Protein AF-A0A441HS39-F1 (afdb_monomer)

Sequence (105 aa):
MRHSARLLASATALLLAGSTGFAADIIGEPAVNYCRTVGTSDLVLTDNIVELKDRVVKLMDESVAVANSPEWINSSRPAFVWASEAKVACGKAYGYLKTNYKDED

Mean predicted aligned error: 15.03 Å

Secondary structure (DSSP, 8-state):
--------------S--------S--TTS-----S--PPSPGGGG---HHHHHHHHHHHHHHHHHHHT-TTTTT--SHHHHHHHHHHHHHHHHHHHHHH-PPPP-

Structure (mmCIF, N/CA/C/O backbone):
data_AF-A0A441HS39-F1
#
_entry.id   AF-A0A441HS39-F1
#
loop_
_atom_site.group_PDB
_atom_site.id
_atom_site.type_symbol
_atom_site.label_atom_id
_atom_site.label_alt_id
_atom_site.label_comp_id
_atom_site.label_asym_id
_atom_site.label_entity_id
_atom_site.label_seq_id
_atom_site.pdbx_PDB_ins_code
_atom_site.Cartn_x
_atom_site.Cartn_y
_atom_site.Cartn_z
_atom_site.occupancy
_atom_site.B_iso_or_equiv
_atom_site.auth_seq_id
_atom_site.auth_comp_id
_atom_site.auth_asym_id
_atom_site.auth_atom_id
_atom_site.pdbx_PDB_model_num
ATOM 1 N N . MET A 1 1 ? 31.349 36.578 -64.474 1.00 41.34 1 MET A N 1
ATOM 2 C CA . MET A 1 1 ? 31.083 35.503 -63.489 1.00 41.34 1 MET A CA 1
ATOM 3 C C . MET A 1 1 ? 30.072 36.066 -62.483 1.00 41.34 1 MET A C 1
ATOM 5 O O . MET A 1 1 ? 30.480 36.757 -61.571 1.00 41.34 1 MET A O 1
ATOM 9 N N . ARG A 1 2 ? 28.779 36.227 -62.787 1.00 39.16 2 ARG A N 1
ATOM 10 C CA . ARG A 1 2 ? 27.661 35.267 -62.897 1.00 39.16 2 ARG A CA 1
ATOM 11 C C . ARG A 1 2 ? 27.446 34.387 -61.647 1.00 39.16 2 ARG A C 1
ATOM 13 O O . ARG A 1 2 ? 28.220 33.472 -61.406 1.00 39.16 2 ARG A O 1
ATOM 20 N N . HIS A 1 3 ? 26.321 34.679 -60.982 1.00 41.00 3 HIS A N 1
ATOM 21 C CA . HIS A 1 3 ? 25.547 33.904 -59.999 1.00 41.00 3 HIS A CA 1
ATOM 22 C C . HIS A 1 3 ? 25.803 34.142 -58.504 1.00 41.00 3 HIS A C 1
ATOM 24 O O . HIS A 1 3 ? 26.367 33.325 -57.784 1.00 41.00 3 HIS A O 1
ATOM 30 N N . SER A 1 4 ? 25.212 35.246 -58.036 1.00 50.69 4 SER A N 1
ATOM 31 C CA . SER A 1 4 ? 24.341 35.278 -56.857 1.00 50.69 4 SER A CA 1
ATOM 32 C C . SER A 1 4 ? 23.592 33.952 -56.676 1.00 50.69 4 SER A C 1
ATOM 34 O O . SER A 1 4 ? 22.813 33.596 -57.555 1.00 50.69 4 SER A O 1
ATOM 36 N N . ALA A 1 5 ? 23.828 33.239 -55.572 1.00 47.25 5 ALA A N 1
ATOM 37 C CA . ALA A 1 5 ? 22.909 32.265 -54.967 1.00 47.25 5 ALA A CA 1
ATOM 38 C C . ALA A 1 5 ? 23.621 31.517 -53.831 1.00 47.25 5 ALA A C 1
ATOM 40 O O . ALA A 1 5 ? 24.098 30.400 -54.006 1.00 47.25 5 ALA A O 1
ATOM 41 N N . ARG A 1 6 ? 23.660 32.107 -52.637 1.00 44.09 6 ARG A N 1
ATOM 42 C CA . ARG A 1 6 ? 23.579 31.312 -51.401 1.00 44.09 6 ARG A CA 1
ATOM 43 C C . ARG A 1 6 ? 22.515 31.936 -50.511 1.00 44.09 6 ARG A C 1
ATOM 45 O O . ARG A 1 6 ? 22.770 32.442 -49.428 1.00 44.09 6 ARG A O 1
ATOM 52 N N . LEU A 1 7 ? 21.311 31.962 -51.081 1.00 45.34 7 LEU A N 1
ATOM 53 C CA . LEU A 1 7 ? 20.066 32.078 -50.343 1.00 45.34 7 LEU A CA 1
ATOM 54 C C . LEU A 1 7 ? 19.982 30.889 -49.379 1.00 45.34 7 LEU A C 1
ATOM 56 O O . LEU A 1 7 ? 20.108 29.744 -49.801 1.00 45.34 7 LEU A O 1
ATOM 60 N N . LEU A 1 8 ? 19.788 31.208 -48.101 1.00 50.69 8 LEU A N 1
ATOM 61 C CA . LEU A 1 8 ? 18.727 30.637 -47.270 1.00 50.69 8 LEU A CA 1
ATOM 62 C C . LEU A 1 8 ? 18.460 29.137 -47.475 1.00 50.69 8 LEU A C 1
ATOM 64 O O . LEU A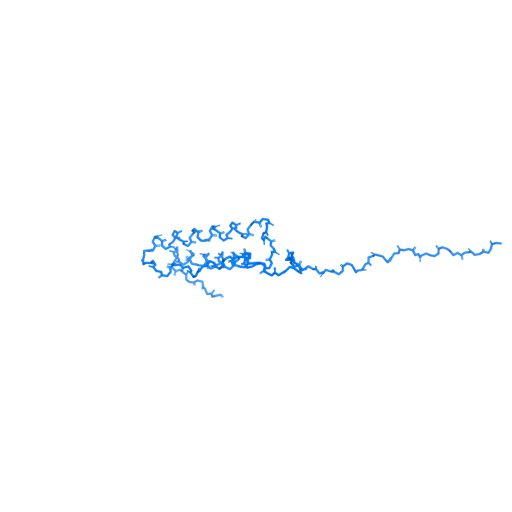 1 8 ? 17.504 28.750 -48.136 1.00 50.69 8 LEU A O 1
ATOM 68 N N . ALA A 1 9 ? 19.269 28.299 -46.843 1.00 50.31 9 ALA A N 1
ATOM 69 C CA . ALA A 1 9 ? 18.889 26.943 -46.461 1.00 50.31 9 ALA A CA 1
ATOM 70 C C . ALA A 1 9 ? 19.878 26.532 -45.370 1.00 50.31 9 ALA A C 1
ATOM 72 O O . ALA A 1 9 ? 21.033 26.228 -45.646 1.00 50.31 9 ALA A O 1
ATOM 73 N N . SER A 1 10 ? 19.548 26.632 -44.090 1.00 49.09 10 SER A N 1
ATOM 74 C CA . SER A 1 10 ? 18.932 25.492 -43.414 1.00 49.09 10 SER A CA 1
ATOM 75 C C . SER A 1 10 ? 18.368 25.961 -42.069 1.00 49.09 10 SER A C 1
ATOM 77 O O . SER A 1 10 ? 19.011 25.835 -41.033 1.00 49.09 10 SER A O 1
ATOM 79 N N . ALA A 1 11 ? 17.174 26.546 -42.097 1.00 52.41 11 ALA A N 1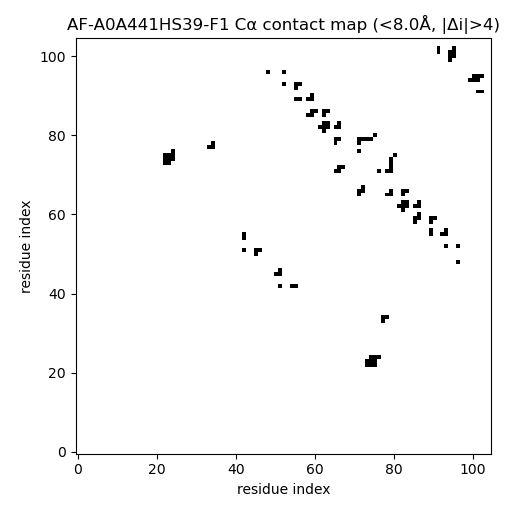
ATOM 80 C CA . ALA A 1 11 ? 16.356 26.824 -40.918 1.00 52.41 11 ALA A CA 1
ATOM 81 C C . ALA A 1 11 ? 15.078 25.975 -40.999 1.00 52.41 11 ALA A C 1
ATOM 83 O O . ALA A 1 11 ? 13.977 26.505 -41.023 1.00 52.41 11 ALA A O 1
ATOM 84 N N . THR A 1 12 ? 15.240 24.655 -41.120 1.00 53.94 12 THR A N 1
ATOM 85 C CA . THR A 1 12 ? 14.139 23.674 -41.202 1.00 53.94 12 THR A CA 1
ATOM 86 C C . THR A 1 12 ? 14.626 22.280 -40.790 1.00 53.94 12 THR A C 1
ATOM 88 O O . THR A 1 12 ? 14.508 21.307 -41.525 1.00 53.94 12 THR A O 1
ATOM 91 N N . ALA A 1 13 ? 15.202 22.172 -39.593 1.00 49.94 13 ALA A N 1
ATOM 92 C CA . ALA A 1 13 ? 15.311 20.884 -38.897 1.00 49.94 13 ALA A CA 1
ATOM 93 C C . ALA A 1 13 ? 14.845 20.973 -37.431 1.00 49.94 13 ALA A C 1
ATOM 95 O O . ALA A 1 13 ? 15.132 20.094 -36.626 1.00 49.94 13 ALA A O 1
ATOM 96 N N . LEU A 1 14 ? 14.090 22.023 -37.084 1.00 52.84 14 LEU A N 1
ATOM 97 C CA . LEU A 1 14 ? 13.054 21.896 -36.066 1.00 52.84 14 LEU A CA 1
ATOM 98 C C . LEU A 1 14 ? 11.794 21.473 -36.808 1.00 52.84 14 LEU A C 1
ATOM 100 O O . LEU A 1 14 ? 11.303 22.247 -37.625 1.00 52.84 14 LEU A O 1
ATOM 104 N N . LEU A 1 15 ? 11.341 20.255 -36.524 1.00 51.66 15 LEU A N 1
ATOM 105 C CA . LEU A 1 15 ? 9.974 19.727 -36.581 1.00 51.66 15 LEU A CA 1
ATOM 106 C C . LEU A 1 15 ? 10.059 18.244 -36.956 1.00 51.66 15 LEU A C 1
ATOM 108 O O . LEU A 1 15 ? 10.597 17.901 -38.003 1.00 51.66 15 LEU A O 1
ATOM 112 N N . LEU A 1 16 ? 9.452 17.413 -36.100 1.00 53.50 16 LEU A N 1
ATOM 113 C CA . LEU A 1 16 ? 9.162 15.977 -36.261 1.00 53.50 16 LEU A CA 1
ATOM 114 C C . LEU A 1 16 ? 10.082 14.972 -35.546 1.00 53.50 16 LEU A C 1
ATOM 116 O O . LEU A 1 16 ? 10.186 13.830 -35.977 1.00 53.50 16 LEU A O 1
ATOM 120 N N . ALA A 1 17 ? 10.596 15.304 -34.360 1.00 50.78 17 ALA A N 1
ATOM 121 C CA . ALA A 1 17 ? 10.569 14.297 -33.295 1.00 50.78 17 ALA A CA 1
ATOM 122 C C . ALA A 1 17 ? 9.213 14.444 -32.599 1.00 50.78 17 ALA A C 1
ATOM 124 O O . ALA A 1 17 ? 9.075 15.148 -31.600 1.00 50.78 17 ALA A O 1
ATOM 125 N N . GLY A 1 18 ? 8.180 13.891 -33.241 1.00 44.34 18 GLY A N 1
ATOM 126 C CA . GLY A 1 18 ? 6.861 13.778 -32.642 1.00 44.34 18 GLY A CA 1
ATOM 127 C C . GLY A 1 18 ? 7.011 13.136 -31.272 1.00 44.34 18 GLY A C 1
ATOM 128 O O . GLY A 1 18 ? 7.679 12.117 -31.117 1.00 44.34 18 GLY A O 1
ATOM 129 N N . SER A 1 19 ? 6.419 13.786 -30.283 1.00 52.28 19 SER A N 1
ATOM 130 C CA . SER A 1 19 ? 6.227 13.289 -28.936 1.00 52.28 19 SER A CA 1
ATOM 131 C C . SER A 1 19 ? 5.403 12.008 -28.981 1.00 52.28 19 SER A C 1
ATOM 133 O O . SER A 1 19 ? 4.194 12.017 -28.765 1.00 52.28 19 SER A O 1
ATOM 135 N N . THR A 1 20 ? 6.053 10.890 -29.262 1.00 48.81 20 THR A N 1
ATOM 136 C CA . THR A 1 20 ? 5.556 9.592 -28.852 1.00 48.81 20 THR A CA 1
ATOM 137 C C . THR A 1 20 ? 6.150 9.316 -27.482 1.00 48.81 20 THR A C 1
ATOM 139 O O . THR A 1 20 ? 7.129 8.586 -27.343 1.00 48.81 20 THR A O 1
ATOM 142 N N . GLY A 1 21 ? 5.587 9.965 -26.462 1.00 48.75 21 GLY A N 1
ATOM 143 C CA . GLY A 1 21 ? 5.742 9.518 -25.083 1.00 48.75 21 GLY A CA 1
ATOM 144 C C . GLY A 1 21 ? 5.004 8.194 -24.930 1.00 48.75 21 GLY A C 1
ATOM 145 O O . GLY A 1 21 ? 3.931 8.149 -24.343 1.00 48.75 21 GLY A O 1
ATOM 146 N N . PHE A 1 22 ? 5.528 7.134 -25.541 1.00 48.91 22 PHE A N 1
ATOM 147 C CA . PHE A 1 22 ? 5.154 5.786 -25.161 1.00 48.91 22 PHE A CA 1
ATOM 148 C C . PHE A 1 22 ? 5.808 5.530 -23.808 1.00 48.91 22 PHE A C 1
ATOM 150 O O . PHE A 1 22 ? 6.982 5.858 -23.610 1.00 48.91 22 PHE A O 1
ATOM 157 N N . ALA A 1 23 ? 5.034 4.992 -22.863 1.00 53.28 23 ALA A N 1
ATOM 158 C CA . ALA A 1 23 ? 5.606 4.427 -21.651 1.00 53.28 23 ALA A CA 1
ATOM 159 C C . ALA A 1 23 ? 6.745 3.487 -22.070 1.00 53.28 23 ALA A C 1
ATOM 161 O O . ALA A 1 23 ? 6.597 2.765 -23.056 1.00 53.28 23 ALA A O 1
ATOM 162 N N . ALA A 1 24 ? 7.871 3.504 -21.353 1.00 48.34 24 ALA A N 1
ATOM 163 C CA . ALA A 1 24 ? 9.003 2.603 -21.589 1.00 48.34 24 ALA A CA 1
ATOM 164 C C . ALA A 1 24 ? 8.671 1.154 -21.163 1.00 48.34 24 ALA A C 1
ATOM 166 O O . ALA A 1 24 ? 9.418 0.497 -20.444 1.00 48.34 24 ALA A O 1
ATOM 167 N N . ASP A 1 25 ? 7.494 0.678 -21.551 1.00 54.91 25 ASP A N 1
ATOM 168 C CA . ASP A 1 25 ? 7.209 -0.728 -21.740 1.00 54.91 25 ASP A CA 1
ATOM 169 C C . ASP A 1 25 ? 8.018 -1.198 -22.961 1.00 54.91 25 ASP A C 1
ATOM 171 O O . ASP A 1 25 ? 8.135 -0.486 -23.962 1.00 54.91 25 ASP A O 1
ATOM 175 N N . ILE A 1 26 ? 8.671 -2.354 -22.847 1.00 55.22 26 ILE A N 1
ATOM 176 C CA . ILE A 1 26 ? 9.474 -2.927 -23.928 1.00 55.22 26 ILE A CA 1
ATOM 177 C C . ILE A 1 26 ? 8.502 -3.356 -25.034 1.00 55.22 26 ILE A C 1
ATOM 179 O O . ILE A 1 26 ? 7.958 -4.458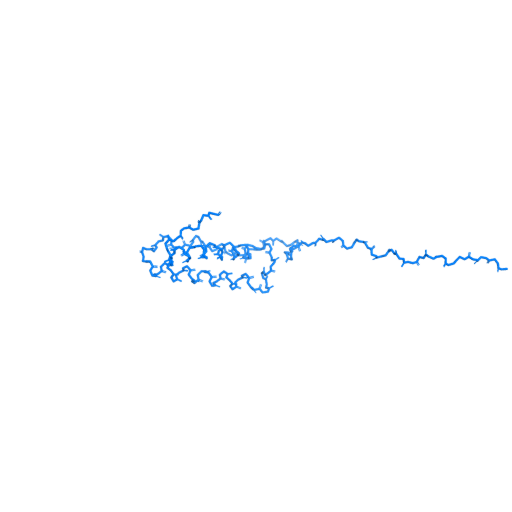 -25.007 1.00 55.22 26 ILE A O 1
ATOM 183 N N . ILE A 1 27 ? 8.283 -2.477 -26.014 1.00 47.25 27 ILE A N 1
ATOM 184 C CA . ILE A 1 27 ? 7.454 -2.752 -27.190 1.00 47.25 27 ILE A CA 1
ATOM 185 C C . ILE A 1 27 ? 8.088 -3.923 -27.959 1.00 47.25 27 ILE A C 1
ATOM 187 O O . ILE A 1 27 ? 9.105 -3.747 -28.630 1.00 47.25 27 ILE A O 1
ATOM 191 N N . GLY A 1 28 ? 7.479 -5.110 -27.886 1.00 51.88 28 GLY A N 1
ATOM 192 C CA . GLY A 1 28 ? 7.787 -6.236 -28.778 1.00 51.88 28 GLY A CA 1
ATOM 193 C C . GLY A 1 28 ? 8.222 -7.547 -28.121 1.00 51.88 28 GLY A C 1
ATOM 194 O O . GLY A 1 28 ? 8.344 -8.540 -28.836 1.00 51.88 28 GLY A O 1
ATOM 195 N N . GLU A 1 29 ? 8.409 -7.599 -26.802 1.00 53.50 29 GLU A N 1
ATOM 196 C CA . GLU A 1 29 ? 8.538 -8.882 -26.097 1.00 53.50 29 GLU A CA 1
ATOM 197 C C . GLU A 1 29 ? 7.151 -9.381 -25.660 1.00 53.50 29 GLU A C 1
ATOM 199 O O . GLU A 1 29 ? 6.278 -8.565 -25.343 1.00 53.50 29 GLU A O 1
ATOM 204 N N . PRO A 1 30 ? 6.900 -10.707 -25.635 1.00 53.50 30 PRO A N 1
ATOM 205 C CA . PRO A 1 30 ? 5.706 -11.226 -24.983 1.00 53.50 30 PRO A CA 1
ATOM 206 C C . PRO A 1 30 ? 5.667 -10.651 -23.571 1.00 53.50 30 PRO A C 1
ATOM 208 O O . PRO A 1 30 ? 6.719 -10.509 -22.949 1.00 53.50 30 PRO A O 1
ATOM 211 N N . ALA A 1 31 ? 4.475 -10.353 -23.054 1.00 56.34 31 ALA A N 1
ATOM 212 C CA . ALA A 1 31 ? 4.290 -10.065 -21.641 1.00 56.34 31 ALA A CA 1
ATOM 213 C C . ALA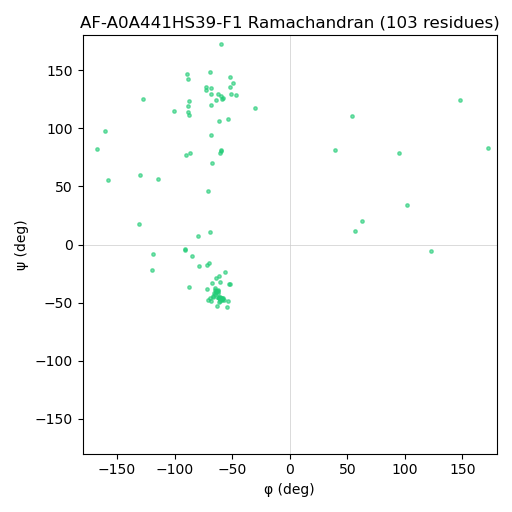 A 1 31 ? 4.738 -11.295 -20.834 1.00 56.34 31 ALA A C 1
ATOM 215 O O . ALA A 1 31 ? 3.929 -12.132 -20.433 1.00 56.34 31 ALA A O 1
ATOM 216 N N . VAL A 1 32 ? 6.047 -11.457 -20.627 1.00 53.19 32 VAL A N 1
ATOM 217 C CA . VAL A 1 32 ? 6.570 -12.330 -19.592 1.00 53.19 32 VAL A CA 1
ATOM 218 C C . VAL A 1 32 ? 5.852 -11.877 -18.329 1.00 53.19 32 VAL A C 1
ATOM 220 O O . VAL A 1 32 ? 5.616 -10.683 -18.141 1.00 53.19 32 VAL A O 1
ATOM 223 N N . ASN A 1 33 ? 5.379 -12.835 -17.537 1.00 55.34 33 ASN A N 1
ATOM 224 C CA . ASN A 1 33 ? 4.605 -12.587 -16.324 1.00 55.34 33 ASN A CA 1
ATOM 225 C C . ASN A 1 33 ? 5.456 -11.767 -15.335 1.00 55.34 33 ASN A C 1
ATOM 227 O O . ASN A 1 33 ? 6.058 -12.310 -14.415 1.00 55.34 33 ASN A O 1
ATOM 231 N N . TYR A 1 34 ? 5.555 -10.456 -15.556 1.00 52.78 34 TYR A N 1
ATOM 232 C CA . TYR A 1 34 ? 6.383 -9.539 -14.782 1.00 52.78 34 TYR A CA 1
ATOM 233 C C . TYR A 1 34 ? 5.789 -9.305 -13.393 1.00 52.78 34 TYR A C 1
ATOM 235 O O . TYR A 1 34 ? 6.496 -8.885 -12.484 1.00 52.78 34 TYR A O 1
ATOM 243 N N . CYS A 1 35 ? 4.509 -9.632 -13.215 1.00 58.38 35 CYS A N 1
ATOM 244 C CA . CYS A 1 35 ? 3.867 -9.716 -11.919 1.00 58.38 35 CYS A CA 1
ATOM 245 C C . CYS A 1 35 ? 3.175 -11.065 -11.786 1.00 58.38 35 CYS A C 1
ATOM 247 O O . CYS A 1 35 ? 2.293 -11.402 -12.573 1.00 58.38 35 CYS A O 1
ATOM 249 N N . ARG A 1 36 ? 3.503 -11.796 -10.720 1.00 54.09 36 ARG A N 1
ATOM 250 C CA . ARG A 1 36 ? 2.522 -12.694 -10.119 1.00 54.09 36 ARG A CA 1
ATOM 251 C C . ARG A 1 36 ? 1.410 -11.800 -9.585 1.00 54.09 36 ARG A C 1
ATOM 253 O O . ARG A 1 36 ? 1.702 -10.896 -8.807 1.00 54.09 36 ARG A O 1
ATOM 260 N N . THR A 1 37 ? 0.170 -12.031 -10.001 1.00 55.31 37 THR A N 1
ATOM 261 C CA . THR A 1 37 ? -0.991 -11.367 -9.405 1.00 55.31 37 THR A CA 1
ATOM 262 C C . THR A 1 37 ? -0.936 -11.615 -7.899 1.00 55.31 37 THR A C 1
ATOM 264 O O . THR A 1 37 ? -1.095 -12.752 -7.447 1.00 55.31 37 THR A O 1
ATOM 267 N N . VAL A 1 38 ? -0.620 -10.579 -7.122 1.00 55.84 38 VAL A N 1
ATOM 268 C CA . VAL A 1 38 ? -0.807 -10.624 -5.674 1.00 55.84 38 VAL A CA 1
ATOM 269 C C . VAL A 1 38 ? -2.317 -10.638 -5.464 1.00 55.84 38 VAL A C 1
ATOM 271 O O . VAL A 1 38 ? -3.030 -9.802 -6.017 1.00 55.84 38 VAL A O 1
ATOM 274 N N . GLY A 1 39 ? -2.811 -11.698 -4.823 1.00 57.62 39 GLY A N 1
ATOM 275 C CA . GLY A 1 39 ? -4.242 -11.952 -4.675 1.00 57.62 39 GLY A CA 1
ATOM 276 C C . GLY A 1 39 ? -4.970 -10.828 -3.939 1.00 57.62 39 GLY A C 1
ATOM 277 O O . GLY A 1 39 ? -4.355 -9.902 -3.408 1.00 57.62 39 GLY A O 1
ATOM 278 N N . THR A 1 40 ? -6.299 -10.929 -3.906 1.00 58.22 40 THR A N 1
ATOM 279 C CA . THR A 1 40 ? -7.166 -10.042 -3.122 1.00 58.22 40 THR A CA 1
ATOM 280 C C . THR A 1 40 ? -6.619 -9.886 -1.708 1.00 58.22 40 THR A C 1
ATOM 282 O O . THR A 1 40 ? -6.315 -10.882 -1.058 1.00 58.22 40 THR A O 1
ATOM 285 N N . SER A 1 41 ? -6.468 -8.646 -1.245 1.00 62.00 41 SER A N 1
ATOM 286 C CA . SER A 1 41 ? -5.932 -8.391 0.088 1.00 62.00 41 SER A CA 1
ATOM 287 C C . SER A 1 41 ? -6.846 -8.999 1.158 1.00 62.00 41 SER A C 1
ATOM 289 O O . SER A 1 41 ? -8.044 -8.719 1.171 1.00 62.00 41 SER A O 1
ATOM 291 N N . ASP A 1 42 ? -6.279 -9.772 2.088 1.00 66.69 42 ASP A N 1
ATOM 292 C CA . ASP A 1 42 ? -6.999 -10.387 3.220 1.00 66.69 42 ASP A CA 1
ATOM 293 C C . ASP A 1 42 ? -7.472 -9.360 4.273 1.00 66.69 42 ASP A C 1
ATOM 295 O O . ASP A 1 42 ? -7.908 -9.729 5.360 1.00 66.69 42 ASP A O 1
ATOM 299 N N . LEU A 1 43 ? -7.398 -8.059 3.970 1.00 69.44 43 LEU A N 1
ATOM 300 C CA . LEU A 1 43 ? -7.863 -6.959 4.822 1.00 69.44 43 LEU A CA 1
ATOM 301 C C . LEU A 1 43 ? -9.318 -7.144 5.284 1.00 69.44 43 LEU A C 1
ATOM 303 O O . LEU A 1 43 ? -9.646 -6.782 6.407 1.00 69.44 43 LEU A O 1
ATOM 307 N N . VAL A 1 44 ? -10.178 -7.736 4.447 1.00 70.06 44 VAL A N 1
ATOM 308 C CA . VAL A 1 44 ? -11.596 -7.983 4.771 1.00 70.06 44 VAL A CA 1
ATOM 309 C C . VAL A 1 44 ? -11.801 -9.066 5.840 1.00 70.06 44 VAL A C 1
ATOM 311 O O . VAL A 1 44 ? -12.884 -9.167 6.402 1.00 70.06 44 VAL A O 1
ATOM 314 N N . LEU A 1 45 ? -10.781 -9.884 6.119 1.00 74.62 45 LEU A N 1
ATOM 315 C CA . LEU A 1 45 ? -10.866 -11.013 7.051 1.00 74.62 45 LEU A CA 1
ATOM 316 C C . LEU A 1 45 ? -10.486 -10.636 8.493 1.00 74.62 45 LEU A C 1
ATOM 318 O O . LEU A 1 45 ? -10.561 -11.479 9.385 1.00 74.62 45 LEU A O 1
ATOM 322 N N . THR A 1 46 ? -10.049 -9.397 8.731 1.00 76.19 46 THR A N 1
ATOM 323 C CA . THR A 1 46 ? -9.631 -8.918 10.053 1.00 76.19 46 THR A CA 1
ATOM 324 C C . THR A 1 46 ? -10.744 -8.099 10.710 1.00 76.19 46 THR A C 1
ATOM 326 O O . THR A 1 46 ? -11.029 -6.981 10.290 1.00 76.19 46 THR A O 1
ATOM 329 N N . ASP A 1 47 ? -11.283 -8.607 11.822 1.00 77.44 47 ASP A N 1
ATOM 330 C CA . ASP A 1 47 ? -12.249 -7.882 12.668 1.00 77.44 47 ASP A CA 1
ATOM 331 C C . ASP A 1 47 ? -11.574 -6.946 13.695 1.00 77.44 47 ASP A C 1
ATOM 333 O O . ASP A 1 47 ? -12.225 -6.142 14.365 1.00 77.44 47 ASP A O 1
ATOM 337 N N . ASN A 1 48 ? -10.248 -7.038 13.850 1.00 87.50 48 ASN A N 1
ATOM 338 C CA . ASN A 1 48 ? -9.482 -6.207 14.775 1.00 87.50 48 ASN A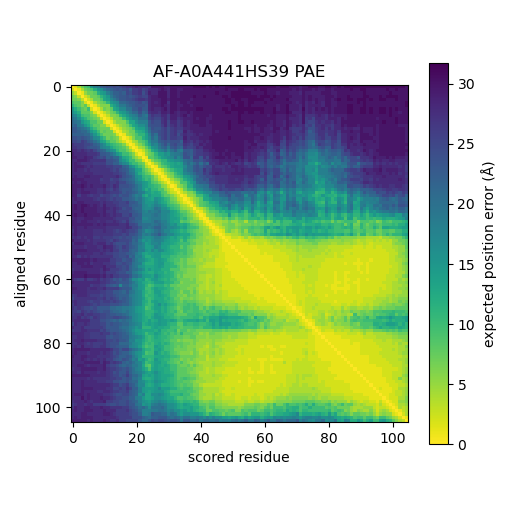 CA 1
ATOM 339 C C . ASN A 1 48 ? -9.058 -4.891 14.110 1.00 87.50 48 ASN A C 1
ATOM 341 O O . ASN A 1 48 ? -8.177 -4.865 13.256 1.00 87.50 48 ASN A O 1
ATOM 345 N N . ILE A 1 49 ? -9.631 -3.774 14.562 1.00 85.44 49 ILE A N 1
ATOM 346 C CA . ILE A 1 49 ? -9.386 -2.445 13.984 1.00 85.44 49 ILE A CA 1
ATOM 347 C C . ILE A 1 49 ? -7.919 -1.985 14.057 1.00 85.44 49 ILE A C 1
ATOM 349 O O . ILE A 1 49 ? -7.450 -1.272 13.170 1.00 85.44 49 ILE A O 1
ATOM 353 N N . VAL A 1 50 ? -7.179 -2.388 15.096 1.00 87.75 50 VAL A N 1
ATOM 354 C CA . VAL A 1 50 ? -5.761 -2.032 15.258 1.00 87.75 50 VAL A CA 1
ATOM 355 C C . VAL A 1 50 ? -4.928 -2.787 14.231 1.00 87.75 50 VAL A C 1
ATOM 357 O O . VAL A 1 50 ? -4.143 -2.181 13.509 1.00 87.75 50 VAL A O 1
ATOM 360 N N . GLU A 1 51 ? -5.171 -4.090 14.113 1.00 88.25 51 GLU A N 1
ATOM 361 C CA . GLU A 1 51 ? -4.513 -4.944 13.128 1.00 88.25 51 GLU A CA 1
ATOM 362 C C . GLU A 1 51 ? -4.863 -4.527 11.693 1.00 88.25 51 GLU A C 1
ATOM 364 O O . GLU A 1 51 ? -3.986 -4.472 10.832 1.00 88.25 51 GLU A O 1
ATOM 369 N N . LEU A 1 52 ? -6.126 -4.176 11.440 1.00 88.81 52 LEU A N 1
ATOM 370 C CA . LEU A 1 52 ? -6.584 -3.685 10.146 1.00 88.81 52 LEU A CA 1
ATOM 371 C C . LEU A 1 52 ? -5.821 -2.420 9.751 1.00 88.81 52 LEU A C 1
ATOM 373 O O . LEU A 1 52 ? -5.302 -2.332 8.641 1.00 88.81 52 LEU A O 1
ATOM 377 N N . LYS A 1 53 ? -5.698 -1.461 10.673 1.00 89.56 53 LYS A N 1
ATOM 378 C CA . LYS A 1 53 ? -4.936 -0.231 10.445 1.00 89.56 53 LYS A CA 1
ATOM 379 C C . LYS A 1 53 ? -3.469 -0.525 10.135 1.00 89.56 53 LYS A C 1
ATOM 381 O O . LYS A 1 53 ? -2.943 0.030 9.174 1.00 89.56 53 LYS A O 1
ATOM 386 N N . ASP A 1 54 ? -2.823 -1.400 10.899 1.00 91.44 54 ASP A N 1
ATOM 387 C CA . ASP A 1 54 ? -1.414 -1.743 10.679 1.00 91.44 54 ASP A CA 1
ATOM 388 C C . ASP A 1 54 ? -1.207 -2.443 9.324 1.00 91.44 54 ASP A C 1
ATOM 390 O O . ASP A 1 54 ? -0.257 -2.135 8.601 1.00 91.44 54 ASP A O 1
ATOM 394 N N . ARG A 1 55 ? -2.135 -3.322 8.922 1.00 89.31 55 ARG A N 1
ATOM 395 C CA . ARG A 1 55 ? -2.134 -3.966 7.597 1.00 89.31 55 ARG A CA 1
ATOM 396 C C . ARG A 1 55 ? -2.341 -2.959 6.461 1.00 89.31 55 ARG A C 1
ATOM 398 O O . ARG A 1 55 ? -1.635 -3.047 5.458 1.00 89.31 55 ARG A O 1
ATOM 405 N N . VAL A 1 56 ? -3.257 -1.997 6.614 1.00 90.94 56 VAL A N 1
ATOM 406 C CA . VAL A 1 56 ? -3.476 -0.915 5.632 1.00 90.94 56 VAL A CA 1
ATOM 407 C C . VAL A 1 56 ? -2.217 -0.064 5.474 1.00 90.94 56 VAL A C 1
ATOM 409 O O . VAL A 1 56 ? -1.809 0.212 4.349 1.00 90.94 56 VAL A O 1
ATOM 412 N N . VAL A 1 57 ? -1.578 0.328 6.581 1.00 91.75 57 VAL A N 1
ATOM 413 C CA . VAL A 1 57 ? -0.342 1.127 6.547 1.00 91.75 57 VAL A CA 1
ATOM 414 C C . VAL A 1 57 ? 0.784 0.352 5.869 1.00 91.75 57 VAL A C 1
ATOM 416 O O . VAL A 1 57 ? 1.433 0.886 4.975 1.00 91.75 57 VAL A O 1
ATOM 419 N N . LYS A 1 58 ? 0.965 -0.929 6.207 1.00 91.44 58 LYS A N 1
ATOM 420 C CA . LYS A 1 58 ? 1.977 -1.774 5.566 1.00 91.44 58 LYS A CA 1
ATOM 421 C C . LYS A 1 58 ? 1.770 -1.876 4.050 1.00 91.44 58 LYS A C 1
ATOM 423 O O . LYS A 1 58 ? 2.722 -1.714 3.293 1.00 91.44 58 LYS A O 1
ATOM 428 N N . LEU A 1 59 ? 0.535 -2.114 3.604 1.00 89.81 59 LEU A N 1
ATOM 429 C CA . LEU A 1 59 ? 0.212 -2.198 2.177 1.00 89.81 59 LEU A CA 1
ATOM 430 C C . LEU A 1 59 ? 0.437 -0.856 1.463 1.00 89.81 59 LEU A C 1
ATOM 432 O O . LEU A 1 59 ? 0.927 -0.820 0.334 1.00 89.81 59 LEU A O 1
ATOM 436 N N . MET A 1 60 ? 0.122 0.255 2.134 1.00 91.94 60 MET A N 1
ATOM 437 C CA . MET A 1 60 ? 0.415 1.594 1.634 1.00 91.94 60 MET A CA 1
ATOM 438 C C . MET A 1 60 ? 1.921 1.790 1.434 1.00 91.94 60 MET A C 1
ATOM 440 O O . MET A 1 60 ? 2.329 2.217 0.357 1.00 91.94 60 MET A O 1
ATOM 444 N N . ASP A 1 61 ? 2.749 1.437 2.416 1.00 93.19 61 ASP A N 1
ATOM 445 C CA . ASP A 1 61 ? 4.205 1.580 2.329 1.00 93.19 61 ASP A CA 1
ATOM 446 C C . ASP A 1 61 ? 4.797 0.734 1.189 1.00 93.19 61 ASP A C 1
ATOM 448 O O . ASP A 1 61 ? 5.626 1.224 0.418 1.00 93.19 61 ASP A O 1
ATOM 452 N N . GLU A 1 62 ? 4.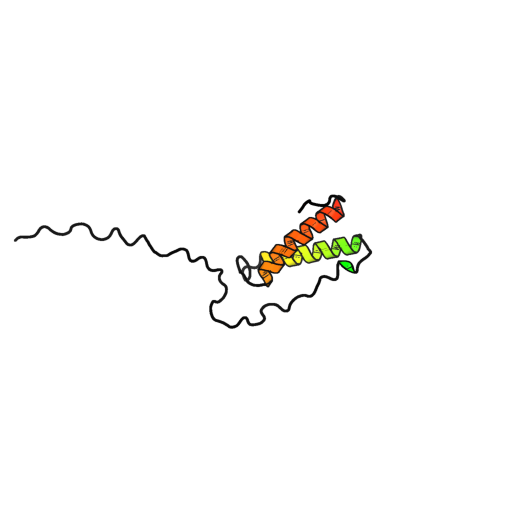320 -0.503 1.017 1.00 90.12 62 GLU A N 1
ATOM 453 C CA . GLU A 1 62 ? 4.702 -1.380 -0.099 1.00 90.12 62 GLU A CA 1
ATOM 454 C C . GLU A 1 62 ? 4.331 -0.758 -1.454 1.00 90.12 62 GLU A C 1
ATOM 456 O O . GLU A 1 62 ? 5.154 -0.709 -2.372 1.00 90.12 62 GLU A O 1
ATOM 461 N N . SER A 1 63 ? 3.118 -0.213 -1.572 1.00 88.69 63 SER A N 1
ATOM 462 C CA . SER A 1 63 ? 2.669 0.461 -2.794 1.00 88.69 63 SER A CA 1
ATOM 463 C C . SER A 1 63 ? 3.492 1.721 -3.100 1.00 88.69 63 SER A C 1
ATOM 465 O O . SER A 1 63 ? 3.884 1.951 -4.242 1.00 88.69 63 SER A O 1
ATOM 467 N N . VAL A 1 64 ? 3.846 2.514 -2.083 1.00 91.31 64 VAL A N 1
ATOM 468 C CA . VAL A 1 64 ? 4.690 3.708 -2.232 1.00 91.31 64 VAL A CA 1
ATOM 469 C C . VAL A 1 64 ? 6.102 3.326 -2.666 1.00 91.31 64 VAL A C 1
ATOM 471 O O . VAL A 1 64 ? 6.666 3.985 -3.540 1.00 91.31 64 VAL A O 1
ATOM 474 N N . ALA A 1 65 ? 6.668 2.261 -2.097 1.00 90.81 65 ALA A N 1
ATOM 475 C CA . ALA A 1 65 ? 7.983 1.761 -2.480 1.00 90.81 65 ALA A CA 1
ATOM 476 C C . ALA A 1 65 ? 8.016 1.329 -3.954 1.00 90.81 65 ALA A C 1
ATOM 478 O O . ALA A 1 65 ? 8.920 1.731 -4.687 1.00 90.81 65 ALA A O 1
ATOM 479 N N . VAL A 1 66 ? 7.005 0.583 -4.414 1.00 86.12 66 VAL A N 1
ATOM 480 C CA . VAL A 1 66 ? 6.907 0.149 -5.817 1.00 86.12 66 VAL A CA 1
ATOM 481 C C . VAL A 1 66 ? 6.688 1.337 -6.755 1.00 86.12 66 VAL A C 1
ATOM 483 O O . VAL A 1 66 ? 7.374 1.439 -7.769 1.00 86.12 66 VAL A O 1
ATOM 486 N N . ALA A 1 67 ? 5.803 2.276 -6.407 1.00 85.62 67 ALA A N 1
ATOM 487 C CA . ALA A 1 67 ? 5.529 3.460 -7.227 1.00 85.62 67 ALA A CA 1
ATOM 488 C C . ALA A 1 67 ? 6.746 4.396 -7.372 1.00 85.62 67 ALA A C 1
ATOM 490 O O . ALA A 1 67 ? 6.879 5.078 -8.387 1.00 85.62 67 ALA A O 1
ATOM 491 N N . ASN A 1 68 ? 7.635 4.426 -6.374 1.00 88.38 68 ASN A N 1
ATOM 492 C CA . ASN A 1 68 ? 8.857 5.234 -6.389 1.00 88.38 68 ASN A CA 1
ATOM 493 C C . ASN A 1 68 ? 10.078 4.492 -6.956 1.00 88.38 68 ASN A C 1
ATOM 495 O O . ASN A 1 68 ? 11.145 5.096 -7.079 1.00 88.38 68 ASN A O 1
ATOM 499 N N . SER A 1 69 ? 9.962 3.200 -7.277 1.00 82.88 69 SER A N 1
ATOM 500 C CA . SER A 1 69 ? 11.090 2.443 -7.813 1.00 82.88 69 SER A CA 1
ATOM 501 C C . SER A 1 69 ? 11.447 2.949 -9.216 1.00 82.88 69 SER A C 1
ATOM 503 O O . SER A 1 69 ? 10.565 3.007 -10.080 1.00 82.88 69 SER A O 1
ATOM 505 N N . PRO A 1 70 ? 12.725 3.259 -9.501 1.00 81.75 70 PRO A N 1
ATOM 506 C CA . PRO A 1 70 ? 13.166 3.681 -10.832 1.00 81.75 70 PRO A CA 1
ATOM 507 C C . PRO A 1 70 ? 12.835 2.678 -11.944 1.00 81.75 70 PRO A C 1
ATOM 509 O O . PRO A 1 70 ? 12.750 3.055 -13.108 1.00 81.75 70 PRO A O 1
ATOM 512 N N . GLU A 1 71 ? 12.652 1.404 -11.593 1.00 78.19 71 GLU A N 1
ATOM 513 C CA . GLU A 1 71 ? 12.338 0.328 -12.536 1.00 78.19 71 GLU A CA 1
ATOM 514 C C . GLU A 1 71 ? 10.851 0.305 -12.966 1.00 78.19 71 GLU A C 1
ATOM 516 O O . GLU A 1 71 ? 10.510 -0.297 -13.987 1.00 78.19 71 GLU A O 1
ATOM 521 N N . TRP A 1 72 ? 9.972 0.968 -12.199 1.00 77.62 72 TRP A N 1
ATOM 522 C CA . TRP A 1 72 ? 8.518 1.001 -12.409 1.00 77.62 72 TRP A CA 1
ATOM 523 C C . TRP A 1 72 ? 7.973 2.412 -12.642 1.00 77.62 72 TRP A C 1
ATOM 525 O O . TRP A 1 72 ? 6.891 2.546 -13.208 1.00 77.62 72 TRP A O 1
ATOM 535 N N . ILE A 1 73 ? 8.683 3.460 -12.213 1.00 73.50 73 ILE A N 1
ATOM 536 C CA . ILE A 1 73 ? 8.206 4.844 -12.275 1.00 73.50 73 ILE A CA 1
ATOM 537 C C . ILE A 1 73 ? 7.858 5.243 -13.720 1.00 73.50 73 ILE A C 1
ATOM 539 O O . ILE A 1 73 ? 8.665 5.098 -14.635 1.00 73.50 73 ILE A O 1
ATOM 543 N N . ASN A 1 74 ? 6.632 5.734 -13.933 1.00 69.06 74 ASN A N 1
ATOM 544 C CA . ASN A 1 74 ? 6.064 6.058 -15.254 1.00 69.06 74 ASN A CA 1
ATOM 545 C C . ASN A 1 74 ? 5.901 4.860 -16.216 1.00 69.06 74 ASN A C 1
ATOM 547 O O . ASN A 1 74 ? 5.787 5.047 -17.429 1.00 69.06 74 ASN A O 1
ATOM 551 N N . SER A 1 75 ? 5.881 3.631 -15.699 1.00 71.38 75 SER A N 1
ATOM 552 C CA . SER A 1 75 ? 5.622 2.430 -16.490 1.00 71.38 75 SER A CA 1
ATOM 553 C C . SER A 1 75 ? 4.124 2.129 -16.576 1.00 71.38 75 SER A C 1
ATOM 555 O O . SER A 1 75 ? 3.405 2.240 -15.592 1.00 71.38 75 SER A O 1
ATOM 557 N N . SER A 1 76 ? 3.637 1.655 -17.723 1.00 72.38 76 SER A N 1
ATOM 558 C CA . SER A 1 76 ? 2.281 1.093 -17.856 1.00 72.38 76 SER A CA 1
ATOM 559 C C . SER A 1 76 ? 2.177 -0.351 -17.345 1.00 72.38 76 SER A C 1
ATOM 561 O O . SER A 1 76 ? 1.158 -1.013 -17.536 1.00 72.38 76 SER A O 1
ATOM 563 N N . ARG A 1 77 ? 3.240 -0.874 -16.720 1.00 74.31 77 ARG A N 1
ATOM 564 C CA . ARG A 1 77 ? 3.293 -2.255 -16.235 1.00 74.31 77 ARG A CA 1
ATOM 565 C C . ARG A 1 77 ? 2.346 -2.459 -15.044 1.00 74.31 77 ARG A C 1
ATOM 567 O O . ARG A 1 77 ? 2.200 -1.549 -14.224 1.00 74.31 77 ARG A O 1
ATOM 574 N N . PRO A 1 78 ? 1.774 -3.670 -14.877 1.00 80.19 78 PRO A N 1
ATOM 575 C CA . PRO A 1 78 ? 0.816 -3.959 -13.808 1.00 80.19 78 PRO A CA 1
ATOM 576 C C . PRO A 1 78 ? 1.297 -3.593 -12.398 1.00 80.19 78 PRO A C 1
ATOM 578 O O . PRO A 1 78 ? 0.491 -3.144 -11.592 1.00 80.19 78 PRO A O 1
ATOM 581 N N . ALA A 1 79 ? 2.600 -3.721 -12.109 1.00 82.44 79 ALA A N 1
ATOM 582 C CA . ALA A 1 79 ? 3.182 -3.332 -10.822 1.00 82.44 79 ALA A CA 1
ATOM 583 C C . ALA A 1 79 ? 2.964 -1.847 -10.500 1.00 82.44 79 ALA A C 1
ATOM 585 O O . ALA A 1 79 ? 2.549 -1.513 -9.395 1.00 82.44 79 ALA A O 1
ATOM 586 N N . PHE A 1 80 ? 3.230 -0.958 -11.461 1.00 83.62 80 PHE A N 1
ATOM 587 C CA . PHE A 1 80 ? 3.101 0.485 -11.260 1.00 83.62 80 PHE A CA 1
ATOM 588 C C . PHE A 1 80 ? 1.633 0.915 -11.173 1.00 83.62 80 PHE A C 1
ATOM 590 O O . PHE A 1 80 ? 1.289 1.765 -10.351 1.00 83.62 80 PHE A O 1
ATOM 597 N N . VAL A 1 81 ? 0.764 0.298 -11.983 1.00 84.75 81 VAL A N 1
ATOM 598 C CA . VAL A 1 81 ? -0.689 0.535 -11.948 1.00 84.75 81 VAL A CA 1
ATOM 599 C C . VAL A 1 81 ? -1.259 0.114 -10.594 1.00 84.75 81 VAL A C 1
ATOM 601 O O . VAL A 1 81 ? -1.841 0.945 -9.900 1.00 84.75 81 VAL A O 1
ATOM 604 N N . TRP A 1 82 ? -0.98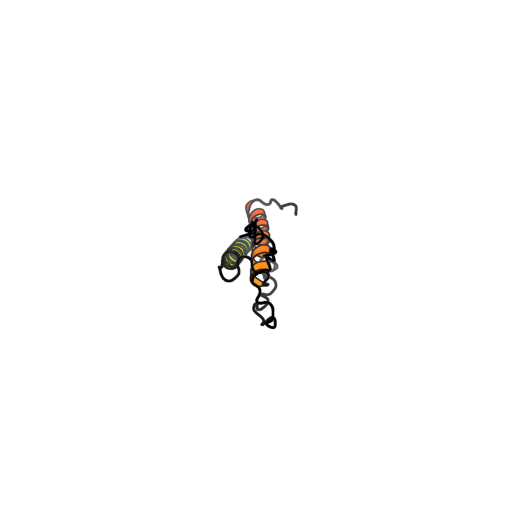7 -1.124 -10.162 1.00 87.06 82 TRP A N 1
ATOM 605 C CA . TRP A 1 82 ? -1.359 -1.607 -8.831 1.00 87.06 82 TRP A CA 1
ATOM 606 C C . TRP A 1 82 ? -0.837 -0.680 -7.735 1.00 87.06 82 TRP A C 1
ATOM 608 O O . TRP A 1 82 ? -1.596 -0.286 -6.859 1.00 87.06 82 TRP A O 1
ATOM 618 N N . ALA A 1 83 ? 0.440 -0.300 -7.788 1.00 88.62 83 ALA A N 1
ATOM 619 C CA . ALA A 1 83 ? 1.055 0.535 -6.765 1.00 88.62 83 ALA A CA 1
ATOM 620 C C . ALA A 1 83 ? 0.393 1.918 -6.671 1.00 88.62 83 ALA A C 1
ATOM 622 O O . ALA A 1 83 ? 0.150 2.426 -5.577 1.00 88.62 83 ALA A O 1
ATOM 623 N N . SER A 1 84 ? 0.054 2.512 -7.815 1.00 88.69 84 SER A N 1
ATOM 624 C CA . SER A 1 84 ? -0.625 3.807 -7.880 1.00 88.69 84 SER A CA 1
ATOM 625 C C . SER A 1 84 ? -2.046 3.733 -7.317 1.00 88.69 84 SER A C 1
ATOM 627 O O . SER A 1 84 ? -2.432 4.579 -6.510 1.00 88.69 84 SER A O 1
ATOM 629 N N . GLU A 1 85 ? -2.806 2.703 -7.686 1.00 88.06 85 GLU A N 1
ATOM 630 C CA . GLU A 1 85 ? -4.175 2.486 -7.206 1.00 88.06 85 GLU A CA 1
ATOM 631 C C . GLU A 1 85 ? -4.207 2.115 -5.716 1.00 88.06 85 GLU A C 1
ATOM 633 O O . GLU A 1 85 ? -4.965 2.700 -4.938 1.00 88.06 85 GLU A O 1
ATOM 638 N N . ALA A 1 86 ? -3.336 1.198 -5.287 1.00 89.62 86 ALA A N 1
ATOM 639 C CA . ALA A 1 86 ? -3.230 0.745 -3.904 1.00 89.62 86 ALA A CA 1
ATOM 640 C C . ALA A 1 86 ? -2.835 1.886 -2.963 1.00 89.62 86 ALA A C 1
ATOM 642 O O . ALA A 1 86 ? -3.401 1.998 -1.875 1.00 89.62 86 ALA A O 1
ATOM 643 N N . LYS A 1 87 ? -1.935 2.779 -3.393 1.00 90.38 87 LYS A N 1
ATOM 644 C CA . LYS A 1 87 ? -1.558 3.973 -2.628 1.00 90.38 87 LYS A CA 1
ATOM 645 C C . LYS A 1 87 ? -2.766 4.863 -2.334 1.00 90.38 87 LYS A C 1
ATOM 647 O O . LYS A 1 87 ? -2.937 5.307 -1.199 1.00 90.38 87 LYS A O 1
ATOM 652 N N . VAL A 1 88 ? -3.613 5.115 -3.335 1.00 91.62 88 VAL A N 1
ATOM 653 C CA . VAL A 1 88 ? -4.824 5.939 -3.175 1.00 91.62 88 VAL A CA 1
ATOM 654 C C . VAL A 1 88 ? -5.845 5.231 -2.283 1.00 91.62 88 VAL A C 1
ATOM 656 O O . VAL A 1 88 ? -6.337 5.828 -1.325 1.00 91.62 88 VAL A O 1
ATOM 659 N N . ALA A 1 89 ? -6.123 3.953 -2.546 1.00 90.38 89 ALA A N 1
ATOM 660 C CA . ALA A 1 89 ? -7.093 3.174 -1.780 1.00 90.38 89 ALA A CA 1
ATOM 661 C C . ALA A 1 89 ? -6.700 3.043 -0.298 1.00 90.38 89 ALA A C 1
ATOM 663 O O . ALA A 1 89 ? -7.528 3.272 0.586 1.00 90.38 89 ALA A O 1
ATOM 664 N N . CYS A 1 90 ? -5.429 2.744 -0.008 1.00 91.19 90 CYS A N 1
ATOM 665 C CA . CYS A 1 90 ? -4.939 2.651 1.367 1.00 91.19 90 CYS A CA 1
ATOM 666 C C . CYS A 1 90 ? -4.936 4.015 2.066 1.00 91.19 90 CYS A C 1
ATOM 668 O O . CYS A 1 90 ? -5.220 4.078 3.260 1.00 91.19 90 CYS A O 1
ATOM 670 N N . GLY A 1 91 ? -4.685 5.108 1.336 1.00 89.38 91 GLY A N 1
ATOM 671 C CA . GLY A 1 91 ? -4.804 6.469 1.860 1.00 89.38 91 GLY A CA 1
ATOM 672 C C . GLY A 1 91 ? -6.230 6.802 2.310 1.00 89.38 91 GLY A C 1
ATOM 673 O O . GLY A 1 91 ? -6.421 7.232 3.450 1.00 89.38 91 GLY A O 1
ATOM 674 N N . LYS A 1 92 ? -7.231 6.523 1.459 1.00 90.31 92 LYS A N 1
ATOM 675 C CA . LYS A 1 92 ? -8.659 6.681 1.798 1.00 90.31 92 LYS A CA 1
ATOM 676 C C . LYS A 1 92 ? -9.037 5.820 3.013 1.00 90.31 92 LYS A C 1
ATOM 678 O O . LYS A 1 92 ? -9.633 6.311 3.972 1.00 90.31 92 LYS A O 1
ATOM 683 N N . ALA A 1 93 ? -8.630 4.547 3.018 1.00 89.75 93 ALA A N 1
ATOM 684 C CA . ALA A 1 93 ? -8.899 3.627 4.124 1.00 89.75 93 ALA A CA 1
ATOM 685 C C . ALA A 1 93 ? -8.259 4.091 5.442 1.00 89.75 93 ALA A C 1
ATOM 687 O O . ALA A 1 93 ? -8.921 4.117 6.475 1.00 89.75 93 ALA A O 1
ATOM 688 N N . TYR A 1 94 ? -6.992 4.509 5.421 1.00 90.81 94 TYR A N 1
ATOM 689 C CA . TYR A 1 94 ? -6.306 5.022 6.606 1.00 90.81 94 TYR A CA 1
ATOM 690 C C . TYR A 1 94 ? -6.952 6.310 7.136 1.00 90.81 94 TYR A C 1
ATOM 692 O O . TYR A 1 94 ? -7.112 6.461 8.349 1.00 90.81 94 TYR A O 1
ATOM 700 N N . GLY A 1 95 ? -7.365 7.211 6.237 1.00 89.56 95 GLY A N 1
ATOM 701 C CA . GLY A 1 95 ? -8.139 8.403 6.578 1.00 89.56 95 GLY A CA 1
ATOM 702 C C . GLY A 1 95 ? -9.405 8.044 7.353 1.00 89.56 95 GLY A C 1
ATOM 703 O O . GLY A 1 95 ? -9.574 8.501 8.485 1.00 89.56 95 GLY A O 1
ATOM 704 N N . TYR A 1 96 ? -10.218 7.139 6.803 1.00 89.81 96 TYR A N 1
ATOM 705 C CA . TYR A 1 96 ? -11.425 6.636 7.459 1.00 89.81 96 TYR A CA 1
ATOM 706 C C . TYR A 1 96 ? -11.135 6.001 8.824 1.00 89.81 96 TYR A C 1
ATOM 708 O O . TYR A 1 96 ? -11.767 6.358 9.817 1.00 89.81 96 TYR A O 1
ATOM 716 N N . LEU A 1 97 ? -10.135 5.121 8.916 1.00 88.69 97 LEU A N 1
ATOM 717 C CA . LEU A 1 97 ? -9.765 4.462 10.174 1.00 88.69 97 LEU A CA 1
ATOM 718 C C . LEU A 1 97 ? -9.320 5.453 11.261 1.00 88.69 97 LEU A C 1
ATOM 720 O O . LEU A 1 97 ? -9.457 5.168 12.450 1.00 88.69 97 LEU A O 1
ATOM 724 N N . LYS A 1 98 ? -8.783 6.615 10.872 1.00 87.75 98 LYS A N 1
ATOM 725 C CA . LYS A 1 98 ? -8.311 7.645 11.802 1.00 87.75 98 LYS A CA 1
ATOM 726 C C . LYS A 1 98 ? -9.407 8.619 12.233 1.00 87.75 98 LYS A C 1
ATOM 728 O O . LYS A 1 98 ? -9.383 9.075 13.374 1.00 87.75 98 LYS A O 1
ATOM 733 N N . THR A 1 99 ? -10.323 8.984 11.339 1.00 89.19 99 THR A N 1
ATOM 734 C CA . THR A 1 99 ? -11.272 10.090 11.567 1.00 89.19 99 THR A CA 1
ATOM 735 C C . THR A 1 99 ? -12.739 9.667 11.556 1.00 89.19 99 THR A C 1
ATOM 737 O O . THR A 1 99 ? -13.592 10.488 11.878 1.00 89.19 99 THR A O 1
ATOM 740 N N . ASN A 1 100 ? -13.049 8.416 11.192 1.00 83.38 100 ASN A N 1
ATOM 741 C CA . ASN A 1 100 ? -14.395 7.945 10.832 1.00 83.38 100 ASN A CA 1
ATOM 742 C C . ASN A 1 100 ? -15.056 8.726 9.680 1.00 83.38 100 ASN A C 1
ATOM 744 O O . ASN A 1 100 ? -16.245 8.555 9.415 1.00 83.38 100 ASN A O 1
ATOM 748 N N . TYR A 1 101 ? -14.302 9.567 8.969 1.00 83.25 101 TYR A N 1
ATOM 749 C CA . TYR A 1 101 ? -14.794 10.282 7.801 1.00 83.25 101 TYR A CA 1
ATOM 750 C C . TYR A 1 101 ? -14.608 9.420 6.556 1.00 83.25 101 TYR A C 1
ATOM 752 O O . TYR A 1 101 ? -13.499 8.973 6.261 1.00 83.25 101 TYR A O 1
ATOM 760 N N . LYS A 1 102 ? -15.699 9.170 5.833 1.00 80.38 102 LYS A N 1
ATOM 761 C CA . LYS A 1 102 ? -15.658 8.475 4.550 1.00 80.38 102 LYS A CA 1
ATOM 762 C C . LYS A 1 102 ? -15.436 9.519 3.459 1.00 80.38 102 LYS A C 1
ATOM 764 O O . LYS A 1 102 ? -16.269 10.406 3.310 1.00 80.38 102 LYS A O 1
ATOM 769 N N . ASP A 1 103 ? -14.331 9.405 2.725 1.00 73.00 103 ASP A N 1
ATOM 770 C CA . ASP A 1 103 ? -14.140 10.202 1.513 1.00 73.00 103 ASP A CA 1
ATOM 771 C C . ASP A 1 103 ? -15.265 9.884 0.522 1.00 73.00 103 ASP A C 1
ATOM 773 O O . ASP A 1 103 ? -15.540 8.714 0.239 1.00 73.00 103 ASP A O 1
ATOM 777 N N . GLU A 1 104 ? -15.928 10.927 0.029 1.00 72.56 104 GL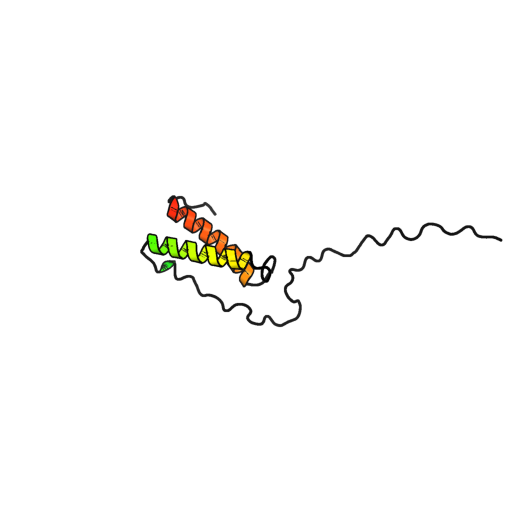U A N 1
ATOM 778 C CA . GLU A 1 104 ? -16.820 10.825 -1.125 1.00 72.56 104 GLU A CA 1
ATOM 779 C C . GLU A 1 104 ? -15.929 10.639 -2.365 1.00 72.56 104 GLU A C 1
ATOM 781 O O . GLU A 1 104 ? -14.864 11.254 -2.449 1.00 72.56 104 GLU A O 1
ATOM 786 N N . ASP A 1 105 ? -16.305 9.708 -3.244 1.00 62.66 105 ASP A N 1
ATOM 787 C CA . ASP A 1 105 ? -15.414 9.103 -4.246 1.00 62.66 105 ASP A CA 1
ATOM 788 C C . ASP A 1 105 ? -14.645 10.080 -5.147 1.00 62.66 105 ASP A C 1
ATOM 790 O O . ASP A 1 105 ? -15.263 11.004 -5.724 1.00 62.66 105 ASP A O 1
#

Solvent-accessible surface area (backbone atoms only — not comparable to full-atom values): 6801 Å² total; per-residue (Å²): 139,89,76,92,79,85,74,89,80,86,92,76,83,83,84,79,86,69,87,73,81,65,52,84,55,74,88,85,62,77,87,65,78,84,59,78,81,76,68,84,72,69,64,85,76,51,88,47,67,68,60,39,50,53,52,38,51,50,52,24,52,54,15,50,51,44,40,67,30,84,91,28,49,80,33,82,46,68,64,23,51,50,14,53,52,41,33,53,54,28,50,53,50,51,46,23,76,74,67,75,49,77,80,80,132

pLDDT: mean 71.38, std 17.39, range [39.16, 93.19]

Nearest PDB structures (foldseek):
  7ou8-assembly1_BBB  TM=6.519E-01  e=5.309E+00  Bactero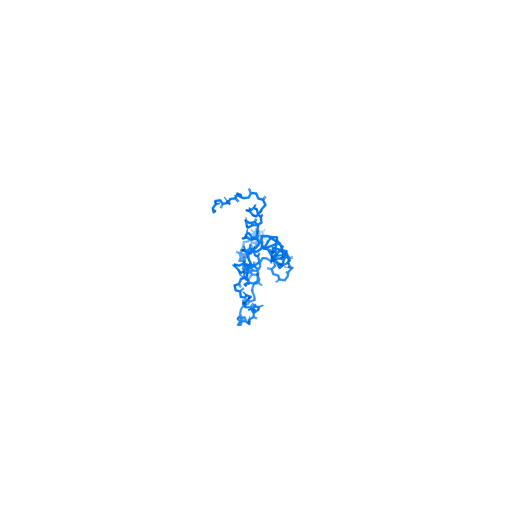ides thetaiotaomicron VPI-5482
  8ub8-assembly1_D  TM=4.546E-01  e=5.959E+00  Bordetella phage BPP-1

Foldseek 3Di:
DDDDDPDDDDPPPPDPPPPPPDAPPPPPDPPPCPDDPPDDDCLVVDPDLVVSLVSLVVQLVVLVCQCPDPVPPSHPDPSNVCSVVSNVVSVQVNVCSVPVDHDDD

Radius of gyration: 25.21 Å; Cα contacts (8 Å, |Δi|>4): 67; chains: 1; bounding box: 48×48×79 Å